Protein AF-A0A5B9YBN6-F1 (afdb_monomer_lite)

Secondary structure (DSSP, 8-state):
---------------TTSGGGTS-EEEETTTEEEEEEEE-TTT--EEEEEEETTEEEEEEEE--GGGB-

Sequence (69 aa):
MEHLNTNIVRIVETSCIELDLLGKTITHKTKGKGVVVGYSSVSGEPFAFFYNDQHITDRVCCFSHDEII

Structure (mmCIF, N/CA/C/O backbone):
data_AF-A0A5B9YBN6-F1
#
_entry.id   AF-A0A5B9YBN6-F1
#
loop_
_atom_site.group_PDB
_atom_site.id
_atom_site.type_symbol
_atom_site.label_atom_id
_atom_site.label_alt_id
_atom_site.label_comp_id
_atom_site.label_asym_id
_atom_site.label_entity_id
_atom_site.label_seq_id
_atom_site.pdbx_PDB_ins_code
_atom_site.Cartn_x
_atom_site.Cartn_y
_atom_site.Cartn_z
_atom_site.occupancy
_atom_site.B_iso_or_equiv
_atom_site.auth_seq_id
_atom_site.auth_comp_id
_atom_site.auth_asym_id
_atom_site.auth_atom_id
_atom_site.pdbx_PDB_model_num
ATOM 1 N N . MET A 1 1 ? -23.819 35.611 -8.153 1.00 38.50 1 MET A N 1
ATOM 2 C CA . MET A 1 1 ? -23.649 34.979 -6.830 1.00 38.50 1 MET A CA 1
ATOM 3 C C . MET A 1 1 ? -23.869 33.497 -7.036 1.00 38.50 1 MET A C 1
ATOM 5 O O . MET A 1 1 ? -24.998 33.085 -7.259 1.00 38.50 1 MET A O 1
ATOM 9 N N . GLU A 1 2 ? -22.785 32.735 -7.129 1.00 42.75 2 GLU A N 1
ATOM 10 C CA . GLU A 1 2 ? -22.849 31.295 -7.374 1.00 42.75 2 GLU A CA 1
ATOM 11 C C . GLU A 1 2 ? -23.163 30.589 -6.054 1.00 42.75 2 GLU A C 1
ATOM 13 O O . GLU A 1 2 ? -22.434 30.717 -5.072 1.00 42.75 2 GLU A O 1
ATOM 18 N N . HIS A 1 3 ? -24.300 29.899 -6.015 1.00 46.88 3 HIS A N 1
ATOM 19 C CA . HIS A 1 3 ? -24.700 29.076 -4.884 1.00 46.88 3 HIS A CA 1
ATOM 20 C C . HIS A 1 3 ? -23.806 27.832 -4.835 1.00 46.88 3 HIS A C 1
ATOM 22 O O . HIS A 1 3 ? -23.970 26.918 -5.643 1.00 46.88 3 HIS A O 1
ATOM 28 N N . LEU A 1 4 ? -22.863 27.787 -3.888 1.00 51.12 4 LEU A N 1
ATOM 29 C CA . LEU A 1 4 ? -22.133 26.558 -3.580 1.00 51.12 4 LEU A CA 1
ATOM 30 C C . LEU A 1 4 ? -23.102 25.517 -3.002 1.00 51.12 4 LEU A C 1
ATOM 32 O O . LEU A 1 4 ? -23.770 25.747 -1.996 1.00 51.12 4 LEU A O 1
ATOM 36 N N . ASN A 1 5 ? -23.167 24.369 -3.671 1.00 47.03 5 ASN A N 1
ATOM 37 C CA . ASN A 1 5 ? -23.992 23.223 -3.315 1.00 47.03 5 ASN A CA 1
ATOM 38 C C . ASN A 1 5 ? -23.361 22.482 -2.120 1.00 47.03 5 ASN A C 1
ATOM 40 O O . ASN A 1 5 ? -22.284 21.903 -2.236 1.00 47.03 5 ASN A O 1
ATOM 44 N N . THR A 1 6 ? -24.019 22.521 -0.962 1.00 54.38 6 THR A N 1
ATOM 45 C CA . THR A 1 6 ? -23.520 22.046 0.343 1.00 54.38 6 THR A CA 1
ATOM 46 C C . THR A 1 6 ? -23.639 20.532 0.578 1.00 54.38 6 THR A C 1
ATOM 48 O O . THR A 1 6 ? -23.493 20.086 1.711 1.00 54.38 6 THR A O 1
ATOM 51 N N . ASN A 1 7 ? -23.888 19.714 -0.452 1.00 53.44 7 ASN A N 1
ATOM 52 C CA . ASN A 1 7 ? -24.324 18.319 -0.270 1.00 53.44 7 ASN A CA 1
ATOM 53 C C . ASN A 1 7 ? -23.320 17.213 -0.641 1.00 53.44 7 ASN A C 1
ATOM 55 O O . ASN A 1 7 ? -23.718 16.068 -0.839 1.00 53.44 7 ASN A O 1
ATOM 59 N N . ILE A 1 8 ? -22.016 17.497 -0.689 1.00 54.19 8 ILE A N 1
ATOM 60 C CA . ILE A 1 8 ? -21.001 16.431 -0.762 1.00 54.19 8 ILE A CA 1
ATOM 61 C C . ILE A 1 8 ? -20.190 16.454 0.530 1.00 54.19 8 ILE A C 1
ATOM 63 O O . ILE A 1 8 ? -19.055 16.923 0.575 1.00 54.19 8 ILE A O 1
ATOM 67 N N . VAL A 1 9 ? -20.790 15.948 1.609 1.00 48.84 9 VAL A N 1
ATOM 68 C CA . VAL A 1 9 ? -20.030 15.559 2.800 1.00 48.84 9 VAL A CA 1
ATOM 69 C C . VAL A 1 9 ? -19.247 14.306 2.417 1.00 48.84 9 VAL A C 1
ATOM 71 O O . VAL A 1 9 ? -19.739 13.184 2.514 1.00 48.84 9 VAL A O 1
ATOM 74 N N . ARG A 1 10 ? -18.033 14.496 1.892 1.00 47.44 10 ARG A N 1
ATOM 75 C CA . ARG A 1 10 ? -17.093 13.396 1.700 1.00 47.44 10 ARG A CA 1
ATOM 76 C C . ARG A 1 10 ? -16.635 12.996 3.096 1.00 47.44 10 ARG A C 1
ATOM 78 O O . ARG A 1 10 ? -15.879 13.732 3.721 1.00 47.44 10 ARG A O 1
ATOM 85 N N . ILE A 1 11 ? -17.137 11.870 3.600 1.00 46.44 11 ILE A N 1
ATOM 86 C CA . ILE A 1 11 ? -16.576 11.233 4.792 1.00 46.44 11 ILE A CA 1
ATOM 87 C C . ILE A 1 11 ? -15.166 10.810 4.387 1.00 46.44 11 ILE A C 1
ATOM 89 O O . ILE A 1 11 ? -14.968 9.804 3.710 1.00 46.44 11 ILE A O 1
ATOM 93 N N . VAL A 1 12 ? -14.197 11.670 4.685 1.00 51.72 12 VAL A N 1
ATOM 94 C CA . VAL A 1 12 ? -12.788 11.321 4.613 1.00 51.72 12 VAL A CA 1
ATOM 95 C C . VAL A 1 12 ? -12.567 10.495 5.865 1.00 51.72 12 VAL A C 1
ATOM 97 O O . VAL A 1 12 ? -12.609 11.036 6.966 1.00 51.72 12 VAL A O 1
ATOM 100 N N . GLU A 1 13 ? -12.437 9.178 5.710 1.00 50.12 13 GLU A N 1
ATOM 101 C CA . GLU A 1 13 ? -11.842 8.363 6.764 1.00 50.12 13 GLU A CA 1
ATOM 102 C C . GLU A 1 13 ? -10.425 8.898 6.960 1.00 50.12 13 GLU A C 1
ATOM 104 O O . GLU A 1 13 ? -9.509 8.559 6.212 1.00 50.12 13 GLU A O 1
ATOM 109 N N . THR A 1 14 ? -10.264 9.814 7.911 1.00 50.41 14 THR A N 1
ATOM 110 C CA . THR A 1 14 ? -8.948 10.229 8.364 1.00 50.41 14 THR A CA 1
ATOM 111 C C . THR A 1 14 ? -8.282 8.992 8.939 1.00 50.41 14 THR A C 1
ATOM 113 O O . THR A 1 14 ? -8.884 8.245 9.721 1.00 50.41 14 THR A O 1
ATOM 116 N N . SER A 1 15 ? -7.047 8.723 8.513 1.00 54.59 15 SER A N 1
ATOM 117 C CA . SER A 1 15 ? -6.285 7.664 9.163 1.00 54.59 15 SER A CA 1
ATOM 118 C C . SER A 1 15 ? -6.167 8.021 10.646 1.00 54.59 15 SER A C 1
ATOM 120 O O . SER A 1 15 ? -6.111 9.201 10.999 1.00 54.59 15 SER A O 1
ATOM 122 N N . CYS A 1 16 ? -6.120 7.024 11.531 1.00 54.22 16 CYS A N 1
ATOM 123 C CA . CYS A 1 16 ? -6.069 7.242 12.981 1.00 54.22 16 CYS A CA 1
ATOM 124 C C . CYS A 1 16 ? -4.888 8.124 13.446 1.00 54.22 16 CYS A C 1
ATOM 126 O O . CYS A 1 16 ? -4.798 8.439 14.629 1.00 54.22 16 CYS A O 1
ATOM 128 N N . ILE A 1 17 ? -3.963 8.476 12.543 1.00 60.44 17 ILE A N 1
ATOM 129 C CA . ILE A 1 17 ? -2.690 9.142 12.817 1.00 60.44 17 ILE A CA 1
ATOM 130 C C . ILE A 1 17 ? -2.396 10.258 11.779 1.00 60.44 17 ILE A C 1
ATOM 132 O O . ILE A 1 17 ? -1.256 10.687 11.650 1.00 60.44 17 ILE A O 1
ATOM 136 N N . GLU A 1 18 ? -3.388 10.725 11.005 1.00 65.19 18 GLU A N 1
ATOM 137 C CA . GLU A 1 18 ? -3.219 11.769 9.961 1.00 65.19 18 GLU A CA 1
ATOM 138 C C . GLU A 1 18 ? -2.110 11.474 8.920 1.00 65.19 18 GLU A C 1
ATOM 140 O O . GLU A 1 18 ? -1.616 12.362 8.223 1.00 65.19 18 GLU A O 1
ATOM 145 N N . LEU A 1 19 ? -1.700 10.210 8.774 1.00 61.81 19 LEU A N 1
ATOM 146 C CA . LEU A 1 19 ? -0.646 9.791 7.843 1.00 61.81 19 LEU A CA 1
ATOM 147 C C . LEU A 1 19 ? -1.057 9.982 6.376 1.00 61.81 19 LEU A C 1
ATOM 149 O O . LEU A 1 19 ? -0.207 10.020 5.489 1.00 61.81 19 LEU A O 1
ATOM 153 N N . ASP A 1 20 ? -2.352 10.136 6.118 1.00 64.38 20 ASP A N 1
ATOM 154 C CA . ASP A 1 20 ? -2.925 10.576 4.849 1.00 64.38 20 ASP A CA 1
ATOM 155 C C . ASP A 1 20 ? -2.412 11.958 4.397 1.00 64.38 20 ASP A C 1
ATOM 157 O O . ASP A 1 20 ? -2.393 12.232 3.197 1.00 64.38 20 ASP A O 1
ATOM 161 N N . LEU A 1 21 ? -1.897 12.792 5.311 1.00 67.44 21 LEU A N 1
ATOM 162 C CA . LEU A 1 21 ? -1.206 14.042 4.968 1.00 67.44 21 LEU A CA 1
ATOM 163 C C . LEU A 1 21 ? 0.219 13.821 4.434 1.00 67.44 21 LEU A C 1
ATOM 165 O O . LEU A 1 21 ? 0.759 14.693 3.753 1.00 67.44 21 LEU A O 1
ATOM 169 N N . LEU A 1 22 ? 0.841 12.676 4.736 1.00 67.94 22 LEU A N 1
ATOM 170 C CA . LEU A 1 22 ? 2.222 12.373 4.340 1.00 67.94 22 LEU A CA 1
ATOM 171 C C . LEU A 1 22 ? 2.318 11.745 2.948 1.00 67.94 22 LEU A C 1
ATOM 173 O O . LEU A 1 22 ? 3.388 11.765 2.340 1.00 67.94 22 LEU A O 1
ATOM 177 N N . GLY A 1 23 ? 1.228 11.178 2.432 1.00 74.12 23 GLY A N 1
ATOM 178 C CA . GLY A 1 23 ? 1.248 10.529 1.131 1.00 74.12 23 GLY A CA 1
ATOM 179 C C . GLY A 1 23 ? -0.010 9.739 0.810 1.00 74.12 23 GLY A C 1
ATOM 180 O O . GLY A 1 23 ? -1.017 9.770 1.513 1.00 74.12 23 GLY A O 1
ATOM 181 N N . LYS A 1 24 ? 0.056 8.990 -0.293 1.00 85.44 24 LYS A N 1
ATOM 182 C CA . LYS A 1 24 ? -1.056 8.153 -0.744 1.00 85.44 24 LYS A CA 1
ATOM 183 C C . LYS A 1 24 ? -1.221 6.960 0.198 1.00 85.44 24 LYS A C 1
ATOM 185 O O . LYS A 1 24 ? -0.333 6.111 0.287 1.00 85.44 24 LYS A O 1
ATOM 190 N N . THR A 1 25 ? -2.370 6.874 0.860 1.00 88.62 25 THR A N 1
ATOM 191 C CA . THR A 1 25 ? -2.751 5.697 1.647 1.00 88.62 25 THR A CA 1
ATOM 192 C C . THR A 1 25 ? -3.190 4.557 0.728 1.00 88.62 25 THR A C 1
ATOM 194 O O . THR A 1 25 ? -3.893 4.776 -0.260 1.00 88.62 25 THR A O 1
ATOM 197 N N . ILE A 1 26 ? -2.762 3.340 1.047 1.00 89.38 26 ILE A N 1
ATOM 198 C CA . ILE A 1 26 ? -3.094 2.103 0.337 1.00 89.38 26 ILE A CA 1
ATOM 199 C C . ILE A 1 26 ? -3.495 1.019 1.337 1.00 89.38 26 ILE A C 1
ATOM 201 O O . ILE A 1 26 ? -3.173 1.108 2.523 1.00 89.38 26 ILE A O 1
ATOM 205 N N . THR A 1 27 ? -4.166 -0.023 0.852 1.00 91.69 27 THR A N 1
ATOM 206 C CA . THR A 1 27 ? -4.377 -1.262 1.607 1.00 91.69 27 THR A CA 1
ATOM 207 C C . THR A 1 27 ? -3.634 -2.385 0.900 1.00 91.69 27 THR A C 1
ATOM 209 O O . THR A 1 27 ? -3.865 -2.639 -0.277 1.00 91.69 27 THR A O 1
ATOM 212 N N . HIS A 1 28 ? -2.723 -3.045 1.606 1.00 90.94 28 HIS A N 1
ATOM 213 C CA . HIS A 1 28 ? -1.977 -4.192 1.107 1.00 90.94 28 HIS A CA 1
ATOM 214 C C . HIS A 1 28 ? -2.663 -5.491 1.508 1.00 90.94 28 HIS A C 1
ATOM 216 O O . HIS A 1 28 ? -3.047 -5.653 2.671 1.00 90.94 28 HIS A O 1
ATOM 222 N N . LYS A 1 29 ? -2.721 -6.451 0.578 1.00 92.38 29 LYS A N 1
ATOM 223 C CA . LYS A 1 29 ? -3.422 -7.740 0.722 1.00 92.38 29 LYS A CA 1
ATOM 224 C C . LYS A 1 29 ? -3.202 -8.445 2.061 1.00 92.38 29 LYS A C 1
ATOM 226 O O . LYS A 1 29 ? -4.140 -8.994 2.625 1.00 92.38 29 LYS A O 1
ATOM 231 N N . THR A 1 30 ? -1.968 -8.436 2.561 1.00 88.56 30 THR A N 1
ATOM 232 C CA . THR A 1 30 ? -1.578 -9.153 3.791 1.00 88.56 30 THR A CA 1
ATOM 233 C C . THR A 1 30 ? -1.047 -8.267 4.916 1.00 88.56 30 THR A C 1
ATOM 235 O O . THR A 1 30 ? -0.974 -8.723 6.053 1.00 88.56 30 THR A O 1
ATOM 238 N N . LYS A 1 31 ? -0.654 -7.019 4.627 1.00 86.75 31 LYS A N 1
ATOM 239 C CA . LYS A 1 31 ? 0.023 -6.129 5.593 1.00 86.75 31 LYS A CA 1
ATOM 240 C C . LYS A 1 31 ? -0.916 -5.071 6.175 1.00 86.75 31 LYS A C 1
ATOM 242 O O . LYS A 1 31 ? -0.531 -4.378 7.110 1.00 86.75 31 LYS A O 1
ATOM 247 N N . GLY A 1 32 ? -2.138 -4.966 5.651 1.00 88.62 32 GLY A N 1
ATOM 248 C CA . GLY A 1 32 ? -3.117 -3.980 6.094 1.00 88.62 32 GLY A CA 1
ATOM 249 C C . GLY A 1 32 ? -2.879 -2.606 5.474 1.00 88.62 32 GLY A C 1
ATOM 250 O O . GLY A 1 32 ? -2.424 -2.500 4.334 1.00 88.62 32 GLY A O 1
ATOM 251 N N . LYS A 1 33 ? -3.228 -1.549 6.209 1.00 89.81 33 LYS A N 1
ATOM 252 C CA . LYS A 1 33 ? -3.136 -0.168 5.726 1.00 89.81 33 LYS A CA 1
ATOM 253 C C . LYS A 1 33 ? -1.675 0.282 5.670 1.00 89.81 33 LYS A C 1
ATOM 255 O O . LYS A 1 33 ? -0.855 -0.116 6.494 1.00 89.81 33 LYS A O 1
ATOM 260 N N . GLY A 1 34 ? -1.339 1.116 4.695 1.00 89.25 34 GLY A N 1
ATOM 261 C CA . GLY A 1 34 ? -0.004 1.686 4.573 1.00 89.25 34 GLY A CA 1
ATOM 262 C C . GLY A 1 34 ? 0.003 3.038 3.877 1.00 89.25 34 GLY A C 1
ATOM 263 O O . GLY A 1 34 ? -0.971 3.417 3.231 1.00 89.25 34 GLY A O 1
ATOM 264 N N . VAL A 1 35 ? 1.101 3.775 4.020 1.00 89.38 35 VAL A N 1
ATOM 265 C CA . VAL A 1 35 ? 1.328 5.061 3.348 1.00 89.38 35 VAL A CA 1
ATOM 266 C C . VAL A 1 35 ? 2.538 4.951 2.445 1.00 89.38 35 VAL A C 1
ATOM 268 O O . VAL A 1 35 ? 3.629 4.607 2.902 1.00 89.38 35 VAL A O 1
ATOM 271 N N . VAL A 1 36 ? 2.332 5.249 1.163 1.00 90.25 36 VAL A N 1
ATO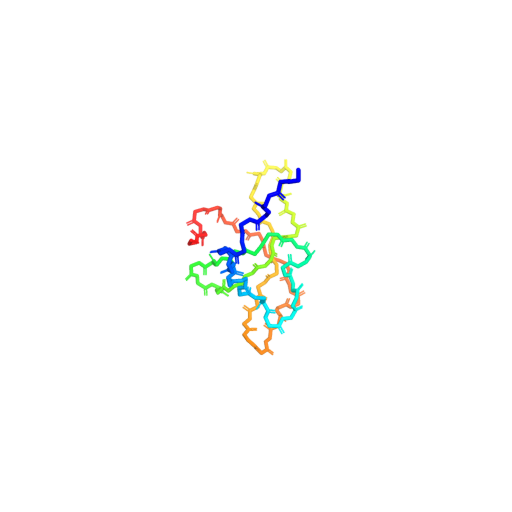M 272 C CA . VAL A 1 36 ? 3.398 5.264 0.163 1.00 90.25 36 VAL A CA 1
ATOM 273 C C . VAL A 1 36 ? 4.293 6.477 0.393 1.00 90.25 36 VAL A C 1
ATOM 275 O O . VAL A 1 36 ? 3.819 7.611 0.390 1.00 90.25 36 VAL A O 1
ATOM 278 N N . VAL A 1 37 ? 5.590 6.223 0.549 1.00 89.69 37 VAL A N 1
ATOM 279 C CA . VAL A 1 37 ? 6.633 7.239 0.772 1.00 89.69 37 VAL A CA 1
ATOM 280 C C . VAL A 1 37 ? 7.549 7.435 -0.432 1.00 89.69 37 VAL A C 1
ATOM 282 O O . VAL A 1 37 ? 8.367 8.351 -0.450 1.00 89.69 37 VAL A O 1
ATOM 285 N N . GLY A 1 38 ? 7.427 6.587 -1.451 1.00 90.06 38 GLY A N 1
ATOM 286 C CA . GLY A 1 38 ? 8.205 6.704 -2.674 1.00 90.06 38 GLY A CA 1
ATOM 287 C C . GLY A 1 38 ? 8.018 5.514 -3.599 1.00 90.06 38 GLY A C 1
ATOM 288 O O . GLY A 1 38 ? 7.249 4.598 -3.313 1.00 90.06 38 GLY A O 1
ATOM 289 N N . TYR A 1 39 ? 8.759 5.538 -4.701 1.00 92.62 39 TYR A N 1
ATOM 290 C CA . TYR A 1 39 ? 8.769 4.483 -5.707 1.00 92.62 39 TYR A CA 1
ATOM 291 C C . TYR A 1 39 ? 10.209 4.144 -6.079 1.00 92.62 39 TYR A C 1
ATOM 293 O O . TYR A 1 39 ? 11.092 5.004 -6.078 1.00 92.62 39 TYR A O 1
ATOM 301 N N . SER A 1 40 ? 10.442 2.879 -6.397 1.00 92.12 40 SER A N 1
ATOM 302 C CA . SER A 1 40 ? 11.718 2.391 -6.905 1.00 92.12 40 SER A CA 1
ATOM 303 C C . SER A 1 40 ? 12.031 3.044 -8.239 1.00 92.12 40 SER A C 1
ATOM 305 O O . SER A 1 40 ? 11.256 2.942 -9.183 1.00 92.12 40 SER A O 1
ATOM 307 N N . SER A 1 41 ? 13.202 3.669 -8.346 1.00 91.56 41 SER A N 1
ATOM 308 C CA . SER A 1 41 ? 13.687 4.218 -9.616 1.00 91.56 41 SER A CA 1
ATOM 309 C C . SER A 1 41 ? 14.053 3.136 -10.637 1.00 91.56 41 SER A C 1
ATOM 311 O O . SER A 1 41 ? 14.232 3.449 -11.810 1.00 91.56 41 SER A O 1
ATOM 313 N N . VAL A 1 42 ? 14.170 1.875 -10.204 1.00 93.88 42 VAL A N 1
ATOM 314 C CA . VAL A 1 42 ? 14.546 0.741 -11.059 1.00 93.88 42 VAL A CA 1
ATOM 315 C C . VAL A 1 42 ? 13.314 0.001 -11.571 1.00 93.88 42 VAL A C 1
ATOM 317 O O . VAL A 1 42 ? 13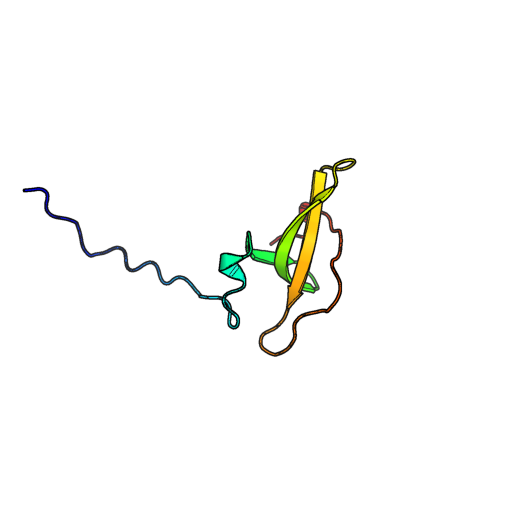.215 -0.272 -12.762 1.00 93.88 42 VAL A O 1
ATOM 320 N N . SER A 1 43 ? 12.378 -0.332 -10.680 1.00 94.12 43 SER A N 1
ATOM 321 C CA . SER A 1 43 ? 11.199 -1.148 -11.009 1.00 94.12 43 SER A CA 1
ATOM 322 C C . SER A 1 43 ? 9.896 -0.355 -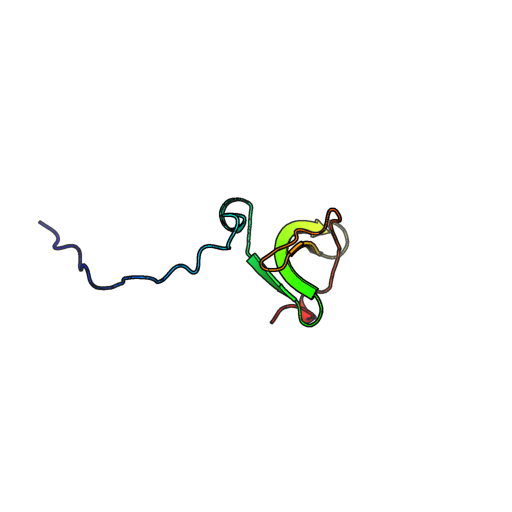11.078 1.00 94.12 43 SER A C 1
ATOM 324 O O . SER A 1 43 ? 8.894 -0.881 -11.545 1.00 94.12 43 SER A O 1
ATOM 326 N N . GLY A 1 44 ? 9.876 0.883 -10.583 1.00 93.12 44 GLY A N 1
ATOM 327 C CA . GLY A 1 44 ? 8.651 1.660 -10.395 1.00 93.12 44 GLY A CA 1
ATOM 328 C C . GLY A 1 44 ? 7.816 1.226 -9.189 1.00 93.12 44 GLY A C 1
ATOM 329 O O . GLY A 1 44 ? 6.850 1.904 -8.869 1.00 93.12 44 GLY A O 1
ATOM 330 N N . GLU A 1 45 ? 8.176 0.139 -8.502 1.00 95.25 45 GLU A N 1
ATOM 331 C CA . GLU A 1 45 ? 7.373 -0.436 -7.416 1.00 95.25 45 GLU A CA 1
ATOM 332 C C . GLU A 1 45 ? 7.320 0.461 -6.164 1.00 95.25 45 GLU A C 1
ATOM 334 O O . GLU A 1 45 ? 8.308 1.137 -5.851 1.00 95.25 45 GLU A O 1
ATOM 339 N N . PRO A 1 46 ? 6.184 0.495 -5.445 1.00 93.69 46 PRO A N 1
ATOM 340 C CA . PRO A 1 46 ? 5.973 1.371 -4.303 1.00 93.69 46 PRO A CA 1
ATOM 341 C C . PRO A 1 46 ? 6.760 0.947 -3.062 1.00 93.69 46 PRO A C 1
ATOM 343 O O . PRO A 1 46 ? 6.934 -0.232 -2.753 1.00 93.69 46 PRO A O 1
ATOM 346 N N . PHE A 1 47 ? 7.142 1.955 -2.283 1.00 92.38 47 PHE A 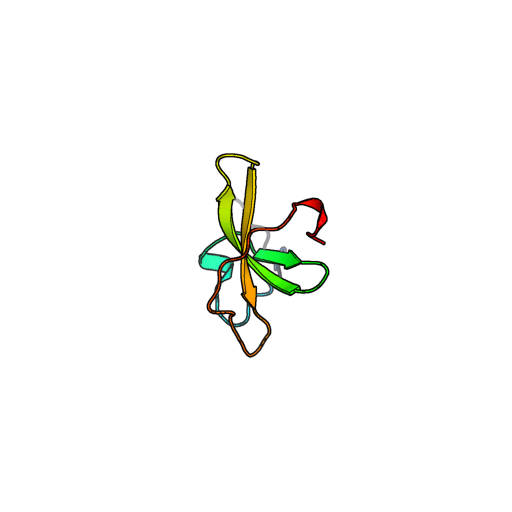N 1
ATOM 347 C CA . PHE A 1 47 ? 7.640 1.825 -0.923 1.00 92.38 47 PHE A CA 1
ATOM 348 C C . PHE A 1 47 ? 6.618 2.392 0.053 1.00 92.38 47 PHE A C 1
ATOM 350 O O . PHE A 1 47 ? 6.200 3.539 -0.108 1.00 92.38 47 PHE A O 1
ATOM 357 N N . ALA A 1 48 ? 6.249 1.633 1.085 1.00 91.44 48 ALA A N 1
ATOM 358 C CA . ALA A 1 48 ? 5.313 2.104 2.103 1.00 91.44 48 ALA A CA 1
ATOM 359 C C . ALA A 1 48 ? 5.727 1.747 3.531 1.00 91.44 48 ALA A C 1
ATOM 361 O O . ALA A 1 48 ? 6.364 0.716 3.773 1.00 91.44 48 ALA A O 1
ATOM 362 N N . PHE A 1 49 ? 5.301 2.594 4.471 1.00 89.50 49 PHE A N 1
ATOM 363 C CA . PHE A 1 49 ? 5.146 2.217 5.874 1.00 89.50 49 PHE A CA 1
ATOM 364 C C . PHE A 1 49 ? 3.781 1.576 6.058 1.00 89.50 49 PHE A C 1
ATOM 366 O O . PHE A 1 49 ? 2.775 2.142 5.629 1.00 89.50 49 PHE A O 1
ATOM 373 N N . PHE A 1 50 ? 3.741 0.424 6.715 1.00 88.69 50 PHE A N 1
ATOM 374 C CA . PHE A 1 50 ? 2.485 -0.222 7.070 1.00 88.69 50 PHE A CA 1
ATOM 375 C C . PHE A 1 50 ? 2.108 0.129 8.503 1.00 88.69 50 PHE A C 1
ATOM 377 O O . PHE A 1 50 ? 2.966 0.390 9.349 1.00 88.69 50 PHE A O 1
ATOM 384 N N . TYR A 1 51 ? 0.814 0.171 8.772 1.00 83.88 51 TYR A N 1
ATOM 385 C CA . TYR A 1 51 ? 0.297 0.449 10.096 1.00 83.88 51 TYR A CA 1
ATOM 386 C C . TYR A 1 51 ? -1.041 -0.257 10.313 1.00 83.88 51 TYR A C 1
ATOM 388 O O . TYR A 1 51 ? -1.766 -0.607 9.379 1.00 83.88 51 TYR A O 1
ATOM 396 N N . ASN A 1 52 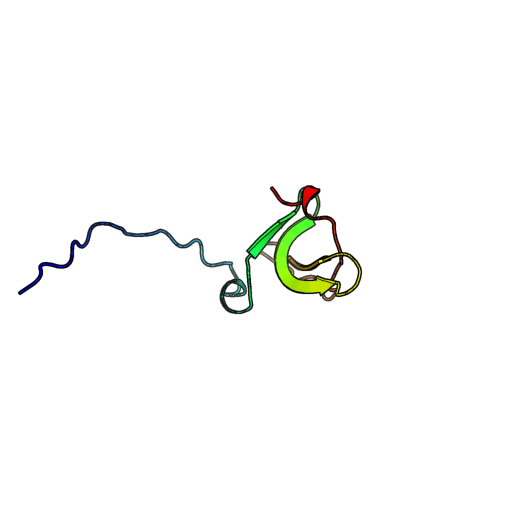? -1.360 -0.461 11.582 1.00 78.50 52 ASN A N 1
ATOM 397 C CA . ASN A 1 52 ? -2.695 -0.809 12.044 1.00 78.50 52 ASN A CA 1
ATOM 398 C C . ASN A 1 52 ? -3.157 0.247 13.060 1.00 78.50 52 ASN A C 1
ATOM 400 O O . ASN A 1 52 ? -2.410 1.176 13.370 1.00 78.50 52 ASN A O 1
ATOM 404 N N . ASP A 1 53 ? -4.372 0.103 13.587 1.00 71.75 53 ASP A N 1
ATOM 405 C CA . ASP A 1 53 ? -4.994 1.101 14.471 1.00 71.75 53 ASP A CA 1
ATOM 406 C C . ASP A 1 53 ? -4.183 1.414 15.750 1.00 71.75 53 ASP A C 1
ATOM 408 O O . ASP A 1 53 ? -4.486 2.383 16.441 1.00 71.75 53 ASP A O 1
ATOM 412 N N . GLN A 1 54 ? -3.157 0.619 16.089 1.00 69.00 54 GLN A N 1
ATOM 413 C CA . GLN A 1 54 ? -2.359 0.770 17.315 1.00 69.00 54 GLN A CA 1
ATOM 414 C C . GLN A 1 54 ? -0.838 0.800 17.087 1.00 69.00 54 GLN A C 1
ATOM 416 O O . GLN A 1 54 ? -0.088 1.046 18.033 1.00 69.00 54 GLN A O 1
ATOM 421 N N . HIS A 1 55 ? -0.350 0.536 15.872 1.00 71.50 55 HIS A N 1
ATOM 422 C CA . HIS A 1 55 ? 1.076 0.353 15.619 1.00 71.50 55 HIS A CA 1
ATOM 423 C C . HIS A 1 55 ? 1.477 0.767 14.203 1.00 71.50 55 HIS A C 1
ATOM 425 O O . HIS A 1 55 ? 0.903 0.298 13.221 1.00 71.50 55 HIS A O 1
ATOM 431 N N . ILE A 1 56 ? 2.521 1.591 14.108 1.00 72.06 56 ILE A N 1
ATOM 432 C CA . ILE A 1 56 ? 3.217 1.908 12.858 1.00 72.06 56 ILE A CA 1
ATOM 433 C C . ILE A 1 56 ? 4.466 1.037 12.801 1.00 72.06 56 ILE A C 1
ATOM 435 O O . ILE A 1 56 ? 5.249 1.024 13.752 1.00 72.06 56 ILE A O 1
ATOM 439 N N . THR A 1 57 ? 4.680 0.333 11.690 1.00 75.06 57 THR A N 1
ATOM 440 C CA . THR A 1 57 ? 5.948 -0.373 11.494 1.00 75.06 57 THR A CA 1
ATOM 441 C C . THR A 1 57 ? 7.075 0.643 11.330 1.00 75.06 57 THR A C 1
ATOM 443 O O . THR A 1 57 ? 6.964 1.551 10.511 1.00 75.06 57 THR A O 1
ATOM 446 N N . ASP A 1 58 ? 8.201 0.443 12.005 1.00 74.81 58 ASP A N 1
ATOM 447 C CA . ASP A 1 58 ? 9.409 1.271 11.882 1.00 74.81 58 ASP A CA 1
ATOM 448 C C . ASP A 1 58 ? 10.157 1.076 10.548 1.00 74.81 58 ASP A C 1
ATOM 450 O O . ASP A 1 58 ? 11.190 1.698 10.302 1.00 74.81 58 ASP A O 1
ATOM 454 N N . ARG A 1 59 ? 9.646 0.209 9.666 1.00 83.12 59 ARG A N 1
ATOM 455 C CA . ARG A 1 59 ? 10.302 -0.195 8.422 1.00 83.12 59 ARG A CA 1
ATOM 456 C C . ARG A 1 59 ? 9.494 0.202 7.199 1.00 83.12 59 ARG A C 1
ATOM 458 O O . ARG A 1 59 ? 8.300 -0.068 7.108 1.00 83.12 59 ARG A O 1
ATOM 465 N N . VAL A 1 60 ? 10.199 0.742 6.212 1.00 88.75 60 VAL A N 1
ATOM 466 C CA . VAL A 1 60 ? 9.689 0.895 4.850 1.00 88.75 60 VAL A CA 1
ATOM 467 C C . VAL A 1 60 ? 9.868 -0.426 4.108 1.00 88.75 60 VAL A C 1
ATOM 469 O O . VAL A 1 60 ? 10.942 -1.027 4.150 1.00 88.75 60 VAL A O 1
ATOM 472 N N . CYS A 1 61 ? 8.831 -0.873 3.406 1.00 89.75 61 CYS A N 1
ATOM 473 C CA . CYS A 1 61 ? 8.870 -2.083 2.592 1.00 89.75 61 CYS A CA 1
ATOM 474 C C . CYS A 1 61 ? 8.572 -1.742 1.129 1.00 89.75 61 CYS A C 1
ATOM 476 O O . CYS A 1 61 ? 7.617 -1.017 0.858 1.00 89.75 61 CYS A O 1
ATOM 478 N N . CYS A 1 62 ? 9.369 -2.289 0.208 1.00 93.06 62 CYS A N 1
ATOM 479 C CA . CYS A 1 62 ? 9.018 -2.358 -1.212 1.00 93.06 62 CYS A CA 1
ATOM 480 C C . CYS A 1 62 ? 8.028 -3.510 -1.421 1.00 93.06 62 CYS A C 1
ATOM 482 O O . CYS A 1 62 ? 8.184 -4.552 -0.778 1.00 93.06 62 CYS A O 1
ATOM 484 N N . PHE A 1 63 ? 7.030 -3.337 -2.277 1.00 92.81 63 PHE A N 1
ATOM 485 C CA . PHE A 1 63 ? 6.024 -4.361 -2.581 1.00 92.81 63 PHE A CA 1
ATOM 486 C C . PHE A 1 63 ? 5.483 -4.158 -3.998 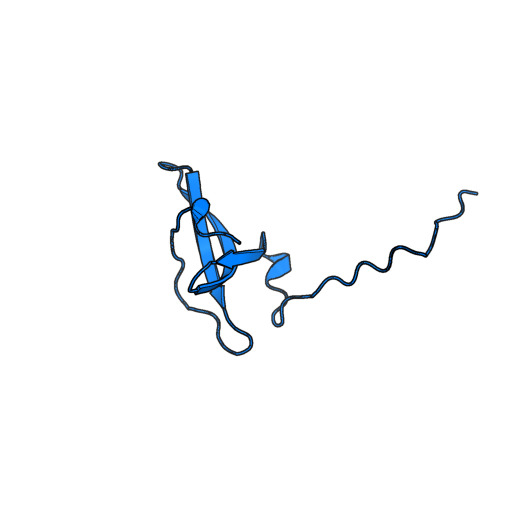1.00 92.81 63 PHE A C 1
ATOM 488 O O . PHE A 1 63 ? 5.701 -3.097 -4.575 1.00 92.81 63 PHE A O 1
ATOM 495 N N . SER A 1 64 ? 4.809 -5.157 -4.568 1.00 94.12 64 SER A N 1
ATOM 496 C CA . SER A 1 64 ? 4.276 -5.035 -5.929 1.00 94.12 64 SER A CA 1
ATOM 497 C C . SER A 1 64 ? 2.956 -4.261 -5.958 1.00 94.12 64 SER A C 1
ATOM 499 O O . SER A 1 64 ? 2.118 -4.414 -5.068 1.00 94.12 64 SER A O 1
ATOM 501 N N . HIS A 1 65 ? 2.713 -3.482 -7.015 1.00 92.69 65 HIS A N 1
ATOM 502 C CA . HIS A 1 65 ? 1.405 -2.858 -7.267 1.00 92.69 65 HIS A CA 1
ATOM 503 C C . HIS A 1 65 ? 0.244 -3.858 -7.235 1.00 92.69 65 HIS A C 1
ATOM 505 O O . HIS A 1 65 ? -0.841 -3.516 -6.762 1.00 92.69 65 HIS A O 1
ATOM 511 N N . ASP A 1 66 ? 0.483 -5.095 -7.674 1.00 94.88 66 ASP A N 1
ATOM 512 C CA . ASP A 1 66 ? -0.525 -6.154 -7.674 1.00 94.88 66 ASP A CA 1
ATOM 513 C C . ASP A 1 66 ? -0.941 -6.569 -6.257 1.00 94.88 66 ASP A C 1
ATOM 515 O O . ASP A 1 66 ? -1.932 -7.277 -6.087 1.00 94.88 66 ASP A O 1
ATOM 519 N N . GLU A 1 67 ? -0.206 -6.162 -5.222 1.00 92.25 67 GLU A N 1
ATOM 520 C CA . GLU A 1 67 ? -0.526 -6.435 -3.821 1.00 92.25 67 GLU A CA 1
ATOM 521 C C . GLU A 1 67 ? -1.416 -5.358 -3.177 1.00 92.25 67 GLU A C 1
ATOM 523 O O . GLU A 1 67 ? -1.789 -5.502 -2.009 1.00 92.25 67 GLU A O 1
ATOM 528 N N . ILE A 1 68 ? -1.794 -4.313 -3.925 1.00 90.56 68 ILE A N 1
ATOM 529 C CA . ILE A 1 68 ? -2.752 -3.280 -3.500 1.00 90.56 68 ILE A CA 1
ATOM 530 C C . ILE A 1 68 ? -4.188 -3.775 -3.741 1.00 90.56 68 ILE A C 1
ATOM 532 O O . ILE A 1 68 ? -4.475 -4.366 -4.784 1.00 90.56 68 ILE A O 1
ATOM 536 N N . ILE A 1 69 ? -5.075 -3.545 -2.766 1.00 89.00 69 ILE A N 1
ATOM 537 C CA . ILE A 1 69 ? -6.529 -3.781 -2.859 1.00 89.00 69 ILE A CA 1
ATOM 538 C C . ILE A 1 69 ? -7.242 -2.496 -3.280 1.00 89.00 69 ILE A C 1
ATOM 540 O O . ILE A 1 69 ? -6.930 -1.437 -2.685 1.00 89.00 69 ILE A O 1
#

Radius of gyration: 15.55 Å; chains: 1; bounding box: 39×44×28 Å

Foldseek 3Di:
DDDDDPPPPPPDPQQLVNCVVQADWFQFQPQGIWGFNDADPVPRFTWTFGDDNPDTDPDIDTDHPVRTD

pLDDT: mean 76.81, std 17.48, range [38.5, 95.25]